Protein AF-A0A419GU95-F1 (afdb_monomer)

Secondary structure (DSSP, 8-state):
-----------TT-----SS----TT--TT---HHHHHHHT-SS--EEEE-HHHHHHHHHHHHTT---HHHHHHH-HHHHHHHHTT-EEEEE-HHHHHHHT-SSGGG-

Radius of gyration: 20.18 Å; Cα contacts (8 Å, |Δi|>4): 85; chains: 1; bounding box: 51×32×62 Å

Solvent-accessible surface area (backbone atoms only — not comparable to full-atom values): 6917 Å² total; per-residue (Å²): 139,82,82,76,78,73,78,82,72,81,64,86,85,69,77,72,69,68,93,62,90,63,71,45,102,82,72,48,92,82,52,81,44,72,63,56,54,54,52,41,70,28,90,58,63,46,77,42,68,45,56,65,67,54,52,52,50,52,53,50,41,45,74,72,67,54,77,58,60,67,70,46,42,75,76,3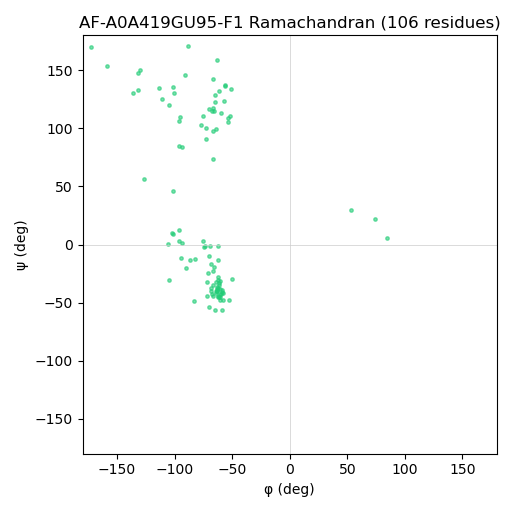8,55,67,53,56,60,55,45,59,73,58,53,39,81,72,47,62,19,56,37,32,31,62,75,67,74,38,94,50,70,88,76,106

Sequence (108 aa):
MTESRKPSGINPANEHSPPFQLIDSSGRENALPQYYKLFQYSPIPIWLEDFSEIKSYFDNLKKKGIRNLRGYFEKHPEEVLSLSRKVKIIEVNDAALELYEAQGKEEL

pLDDT: mean 79.32, std 22.28, range [32.0, 97.06]

Mean predicted aligned error: 10.93 Å

Structure (mmCIF, N/CA/C/O backbone):
data_AF-A0A419GU95-F1
#
_entry.id   AF-A0A419GU95-F1
#
loop_
_atom_site.group_PDB
_atom_site.id
_atom_site.type_symbol
_atom_site.label_atom_id
_atom_site.label_alt_id
_atom_site.label_comp_id
_atom_site.label_asym_id
_atom_site.label_entity_id
_atom_site.label_seq_id
_atom_site.pdbx_PDB_ins_code
_atom_site.Cartn_x
_atom_site.Cartn_y
_atom_site.Cartn_z
_atom_site.occupancy
_atom_site.B_iso_or_equiv
_atom_site.auth_seq_id
_atom_site.auth_comp_id
_atom_site.auth_asym_id
_atom_site.auth_atom_id
_atom_site.pdbx_PDB_mod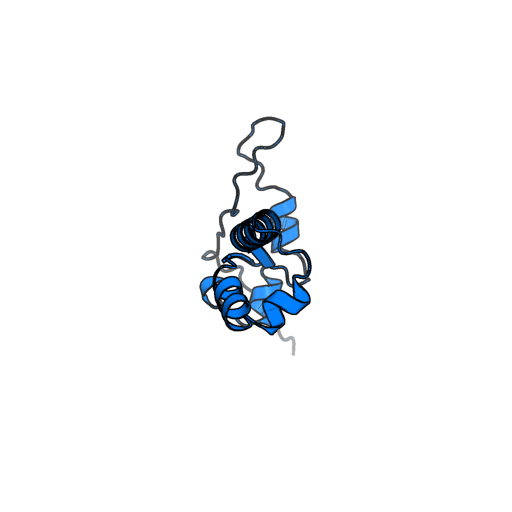el_num
ATOM 1 N N . MET A 1 1 ? 14.715 -26.731 -41.420 1.00 39.06 1 MET A N 1
ATOM 2 C CA . MET A 1 1 ? 14.025 -25.440 -41.227 1.00 39.06 1 MET A CA 1
ATOM 3 C C . MET A 1 1 ? 14.227 -25.048 -39.780 1.00 39.06 1 MET A C 1
ATOM 5 O O . MET A 1 1 ? 13.600 -25.617 -38.902 1.00 39.06 1 MET A O 1
ATOM 9 N N . THR A 1 2 ? 15.227 -24.214 -39.529 1.00 32.00 2 THR A N 1
ATOM 10 C CA . THR A 1 2 ? 15.598 -23.730 -38.198 1.00 32.00 2 THR A CA 1
ATOM 11 C C . THR A 1 2 ? 14.933 -22.376 -37.994 1.00 32.00 2 THR A C 1
ATOM 13 O O . THR A 1 2 ? 15.345 -21.399 -38.614 1.00 32.00 2 THR A O 1
ATOM 16 N N . GLU A 1 3 ? 13.893 -22.314 -37.165 1.00 34.31 3 GLU A N 1
ATOM 17 C CA . GLU A 1 3 ? 13.373 -21.039 -36.671 1.00 34.31 3 GLU A CA 1
ATOM 18 C C . GLU A 1 3 ? 14.362 -20.474 -35.652 1.00 34.31 3 GLU A C 1
ATOM 20 O O . GLU A 1 3 ? 14.434 -20.892 -34.496 1.00 34.31 3 GLU A O 1
ATOM 25 N N . SER A 1 4 ? 15.166 -19.521 -36.113 1.00 34.16 4 SER A N 1
ATOM 26 C CA . SER A 1 4 ? 15.933 -18.631 -35.257 1.00 34.16 4 SER A CA 1
ATOM 27 C C . SER A 1 4 ? 14.957 -17.779 -34.445 1.00 34.16 4 SER A C 1
ATOM 29 O O . SER A 1 4 ? 14.434 -16.779 -34.934 1.00 34.16 4 SER A O 1
ATOM 31 N N . ARG A 1 5 ? 14.708 -18.168 -33.189 1.00 39.06 5 ARG A N 1
ATOM 32 C CA . ARG A 1 5 ? 14.112 -17.268 -32.198 1.00 39.06 5 ARG A CA 1
ATOM 33 C C . ARG A 1 5 ? 15.047 -16.070 -32.035 1.00 39.06 5 ARG A C 1
ATOM 35 O O . ARG A 1 5 ? 16.184 -16.205 -31.590 1.00 39.06 5 ARG A O 1
ATOM 42 N N . LYS A 1 6 ? 14.559 -14.910 -32.468 1.00 35.81 6 LYS A N 1
ATOM 43 C CA . LYS A 1 6 ? 15.161 -13.589 -32.270 1.00 35.81 6 LYS A CA 1
ATOM 44 C C . LYS A 1 6 ? 15.482 -13.420 -30.772 1.00 35.81 6 LYS A C 1
ATOM 46 O O . LYS A 1 6 ? 14.612 -13.743 -29.962 1.00 35.81 6 LYS A O 1
ATOM 51 N N . PRO A 1 7 ? 16.673 -12.942 -30.371 1.00 37.56 7 PRO A N 1
ATOM 52 C CA . PRO A 1 7 ? 16.906 -12.613 -28.973 1.00 37.56 7 PRO A CA 1
ATOM 53 C C . PRO A 1 7 ? 15.977 -11.450 -28.613 1.00 37.56 7 PRO A C 1
ATOM 55 O O . PRO A 1 7 ? 15.985 -10.423 -29.294 1.00 37.56 7 PRO A O 1
ATOM 58 N N . SER A 1 8 ? 15.137 -11.655 -27.595 1.00 38.75 8 SER A N 1
ATOM 59 C CA . SER A 1 8 ? 14.345 -10.597 -26.969 1.00 38.75 8 SER A CA 1
ATOM 60 C C . SER A 1 8 ? 15.305 -9.473 -26.592 1.00 38.75 8 SER A C 1
ATOM 62 O O . SER A 1 8 ? 16.210 -9.662 -25.776 1.00 38.75 8 SER A O 1
ATOM 64 N N . GLY A 1 9 ? 15.189 -8.353 -27.301 1.00 34.53 9 GLY A N 1
ATOM 65 C CA . GLY A 1 9 ? 15.979 -7.169 -27.035 1.00 34.53 9 GLY A CA 1
ATOM 66 C C . GLY A 1 9 ? 15.565 -6.632 -25.679 1.00 34.53 9 GLY A C 1
ATOM 67 O O . GLY A 1 9 ? 14.416 -6.243 -25.499 1.00 34.53 9 GLY A O 1
ATOM 68 N N . ILE A 1 10 ? 16.510 -6.608 -24.745 1.00 41.75 10 ILE A N 1
ATOM 69 C CA . ILE A 1 10 ? 16.428 -5.758 -23.562 1.00 41.75 10 ILE A CA 1
ATOM 70 C C . ILE A 1 10 ? 16.200 -4.341 -24.095 1.00 41.75 10 ILE A C 1
ATOM 72 O O . ILE A 1 10 ? 17.073 -3.784 -24.761 1.00 41.75 10 ILE A O 1
ATOM 76 N N . ASN A 1 11 ? 14.993 -3.811 -23.904 1.00 37.53 11 ASN A N 1
ATOM 77 C CA . ASN A 1 11 ? 14.647 -2.462 -24.315 1.00 37.53 11 ASN A CA 1
ATOM 78 C C . ASN A 1 11 ? 15.450 -1.485 -23.435 1.00 37.53 11 ASN A C 1
ATOM 80 O O . ASN A 1 11 ? 15.223 -1.454 -22.225 1.00 37.53 11 ASN A O 1
ATOM 84 N N . PRO A 1 12 ? 16.387 -0.694 -23.991 1.00 35.50 12 PRO A N 1
ATOM 85 C CA . PRO A 1 12 ? 17.232 0.203 -23.202 1.00 35.50 12 PRO A CA 1
ATOM 86 C C . PRO A 1 12 ? 16.461 1.388 -22.590 1.00 35.50 12 PRO A C 1
ATOM 88 O O . PRO A 1 12 ? 17.057 2.198 -21.892 1.00 35.50 12 PRO A O 1
ATOM 91 N N . ALA A 1 13 ? 15.152 1.509 -22.842 1.00 36.66 13 ALA A N 1
ATOM 92 C CA . ALA A 1 13 ? 14.305 2.569 -22.297 1.00 36.66 13 ALA A CA 1
ATOM 93 C C . ALA A 1 13 ? 13.792 2.308 -20.865 1.00 36.66 13 ALA A C 1
ATOM 95 O O . ALA A 1 13 ? 13.309 3.240 -20.230 1.00 36.66 13 ALA A O 1
ATOM 96 N N . ASN A 1 14 ? 13.929 1.088 -20.331 1.00 44.59 14 ASN A N 1
ATOM 97 C CA . ASN A 1 14 ? 13.470 0.744 -18.981 1.00 44.59 14 ASN A CA 1
ATOM 98 C C . ASN A 1 14 ? 14.628 0.710 -17.971 1.00 44.59 14 ASN A C 1
ATOM 100 O O . ASN A 1 14 ? 14.702 -0.204 -17.153 1.00 44.59 14 ASN A O 1
ATOM 104 N N . GLU A 1 15 ? 15.512 1.714 -17.974 1.00 44.53 15 GLU A N 1
ATOM 105 C CA . GLU A 1 15 ? 16.392 1.982 -16.826 1.00 44.53 15 GLU A CA 1
ATOM 106 C C . GLU A 1 15 ? 15.533 2.440 -15.635 1.00 44.53 15 GLU A C 1
ATOM 108 O O . GLU A 1 15 ? 15.475 3.615 -15.276 1.00 44.53 15 GLU A O 1
ATOM 113 N N . HIS A 1 16 ? 14.811 1.491 -15.034 1.00 55.88 16 HIS A N 1
ATOM 114 C CA . HIS A 1 16 ? 14.100 1.687 -13.786 1.00 55.88 16 HIS A CA 1
ATOM 115 C C . HIS A 1 16 ? 15.179 1.899 -12.730 1.00 55.88 16 HIS A C 1
ATOM 117 O O . HIS A 1 16 ? 15.834 0.969 -12.254 1.00 55.88 16 HIS A O 1
ATOM 123 N N . SER A 1 17 ? 15.439 3.170 -12.430 1.00 53.25 17 SER A N 1
ATOM 124 C CA . SER A 1 17 ? 16.243 3.513 -11.270 1.00 53.25 17 SER A CA 1
ATOM 125 C C . SER A 1 17 ? 15.581 2.876 -10.049 1.00 53.25 17 SER A C 1
ATOM 127 O O . SER A 1 17 ? 14.353 2.916 -9.933 1.00 53.25 17 SER A O 1
ATOM 129 N N . PRO A 1 18 ? 16.360 2.264 -9.146 1.00 58.91 18 PRO A N 1
ATOM 130 C CA . PRO A 1 18 ? 15.803 1.596 -7.987 1.00 58.91 18 PRO A CA 1
ATOM 131 C C . PRO A 1 18 ? 14.946 2.601 -7.203 1.00 58.91 18 PRO A C 1
ATOM 133 O O . PRO A 1 18 ? 15.387 3.735 -6.990 1.00 58.91 18 PRO A O 1
ATOM 136 N N . PRO A 1 19 ? 13.758 2.200 -6.717 1.00 59.59 19 PRO A N 1
ATOM 137 C CA . PRO A 1 19 ? 12.861 3.103 -5.995 1.00 59.59 19 PRO A CA 1
ATOM 138 C C . PRO A 1 19 ? 13.478 3.637 -4.691 1.00 59.59 19 PRO A C 1
ATOM 140 O O . PRO A 1 19 ? 12.983 4.604 -4.118 1.00 59.59 19 PRO A O 1
ATOM 143 N N . PHE A 1 20 ? 14.582 3.035 -4.231 1.00 60.69 20 PHE A N 1
ATOM 144 C CA . PHE A 1 20 ? 15.324 3.457 -3.053 1.00 60.69 20 PHE A CA 1
ATOM 145 C C . PHE A 1 20 ? 16.830 3.434 -3.319 1.00 60.69 20 PHE A C 1
ATOM 147 O O . PHE A 1 20 ? 17.385 2.415 -3.739 1.00 60.69 20 PHE A O 1
ATOM 154 N N . GLN A 1 21 ? 17.506 4.532 -2.982 1.00 55.59 21 GLN A N 1
ATOM 155 C CA . GLN A 1 21 ? 18.948 4.525 -2.753 1.00 55.59 21 GLN A CA 1
ATOM 156 C C . GLN A 1 21 ? 19.200 3.814 -1.422 1.00 55.59 21 GLN A C 1
ATOM 158 O O . GLN A 1 21 ? 19.145 4.409 -0.346 1.00 55.59 21 GLN A O 1
ATOM 163 N N . LEU A 1 22 ? 19.393 2.500 -1.486 1.00 51.53 22 LEU A N 1
ATOM 164 C CA . LEU A 1 22 ? 19.755 1.709 -0.320 1.00 51.53 22 LEU A CA 1
ATOM 165 C C . LEU A 1 22 ? 21.240 1.934 -0.036 1.00 51.53 22 LEU A C 1
ATOM 167 O O . LEU A 1 22 ? 22.106 1.397 -0.721 1.00 51.53 22 LEU A O 1
ATOM 171 N N . ILE A 1 23 ? 21.512 2.759 0.973 1.00 52.06 23 ILE A N 1
ATOM 172 C CA . ILE A 1 23 ? 22.853 2.956 1.520 1.00 52.06 23 ILE A CA 1
ATOM 173 C C . ILE A 1 23 ? 23.264 1.629 2.160 1.00 52.06 23 ILE A C 1
ATOM 175 O O . ILE A 1 23 ? 22.636 1.179 3.122 1.00 52.06 23 ILE A O 1
ATOM 179 N N . ASP A 1 24 ? 24.289 0.974 1.613 1.00 54.41 24 ASP A N 1
ATOM 180 C CA . ASP A 1 24 ? 24.863 -0.193 2.274 1.00 54.41 24 ASP A CA 1
ATOM 181 C C . ASP A 1 24 ? 25.469 0.211 3.631 1.00 54.41 24 ASP A C 1
ATOM 183 O O . ASP A 1 24 ? 25.804 1.372 3.874 1.00 54.41 24 ASP A O 1
ATOM 187 N N . SER A 1 25 ? 25.638 -0.739 4.551 1.00 51.66 25 SER A N 1
ATOM 188 C CA . SER A 1 25 ? 26.218 -0.476 5.878 1.00 51.66 25 SER A CA 1
ATOM 189 C C . SER A 1 25 ? 27.675 0.025 5.841 1.00 51.66 25 SER A C 1
ATOM 191 O O . SER A 1 25 ? 28.240 0.324 6.893 1.00 51.66 25 SER A O 1
ATOM 193 N N . SER A 1 26 ? 28.277 0.147 4.651 1.00 60.41 26 SER A N 1
ATOM 194 C CA . SER A 1 26 ? 29.605 0.711 4.400 1.00 60.41 26 SER A CA 1
ATOM 195 C C . SER A 1 26 ? 29.588 2.118 3.774 1.00 60.41 26 SER A C 1
ATOM 197 O O . SER A 1 26 ? 30.657 2.693 3.563 1.00 60.41 26 SER A O 1
ATOM 199 N N . GLY A 1 27 ? 28.407 2.700 3.521 1.00 55.69 27 GLY A N 1
ATOM 200 C CA . GLY A 1 27 ? 28.237 4.072 3.036 1.00 55.69 27 GLY A CA 1
ATOM 201 C C . GLY A 1 27 ? 28.594 4.292 1.561 1.00 55.69 27 GLY A C 1
ATOM 202 O O . GLY A 1 27 ? 28.912 5.419 1.188 1.00 55.69 27 GLY A O 1
ATOM 203 N N . ARG A 1 28 ? 28.599 3.248 0.718 1.00 56.16 28 ARG A N 1
ATOM 204 C CA . ARG A 1 28 ? 28.980 3.360 -0.705 1.00 56.16 28 ARG A CA 1
ATOM 205 C C . ARG A 1 28 ? 27.753 3.412 -1.626 1.00 56.16 28 ARG A C 1
ATOM 207 O O . ARG A 1 28 ? 26.898 2.539 -1.575 1.00 56.16 28 ARG A O 1
ATOM 214 N N . GLU A 1 29 ? 27.719 4.385 -2.542 1.00 50.22 29 GLU A N 1
ATOM 215 C CA . GLU A 1 29 ? 26.624 4.617 -3.514 1.00 50.22 29 GLU A CA 1
ATOM 216 C C . GLU A 1 29 ? 26.556 3.602 -4.683 1.00 50.22 29 GLU A C 1
ATOM 218 O O . GLU A 1 29 ? 25.660 3.678 -5.516 1.00 50.22 29 GLU A O 1
ATOM 223 N N . ASN A 1 30 ? 27.470 2.627 -4.769 1.00 45.00 30 ASN A N 1
ATOM 224 C CA . ASN A 1 30 ? 27.649 1.786 -5.969 1.00 45.00 30 ASN A CA 1
ATOM 225 C C . ASN A 1 30 ? 27.035 0.379 -5.893 1.00 45.00 30 ASN A C 1
ATOM 227 O O . ASN A 1 30 ? 27.263 -0.452 -6.776 1.00 45.00 30 ASN A O 1
ATOM 231 N N . ALA A 1 31 ? 26.253 0.084 -4.861 1.00 51.12 31 ALA A N 1
ATOM 232 C CA . ALA A 1 31 ? 25.496 -1.152 -4.785 1.00 51.12 31 ALA A CA 1
ATOM 233 C C . ALA A 1 31 ? 24.069 -0.887 -5.271 1.00 51.12 31 ALA A C 1
ATOM 235 O O . ALA A 1 31 ? 23.176 -0.692 -4.457 1.00 51.12 31 ALA A O 1
ATOM 236 N N . LEU A 1 32 ? 23.820 -0.933 -6.588 1.00 55.97 32 LEU A N 1
ATOM 237 C CA . LEU A 1 32 ? 22.489 -1.361 -7.033 1.00 55.97 32 LEU A CA 1
ATOM 238 C C . LEU A 1 32 ? 22.260 -2.717 -6.355 1.00 55.97 32 LEU A C 1
ATOM 240 O O . LEU A 1 32 ? 22.967 -3.672 -6.708 1.00 55.97 32 LEU A O 1
ATOM 244 N N . PRO A 1 33 ? 21.415 -2.800 -5.311 1.00 63.28 33 PRO A N 1
ATOM 245 C CA . PRO A 1 33 ? 21.560 -3.859 -4.330 1.00 63.28 33 PRO A CA 1
ATOM 246 C C . PRO A 1 33 ? 21.256 -5.168 -5.027 1.00 63.28 33 PRO A C 1
ATOM 248 O O . PRO A 1 33 ? 20.350 -5.229 -5.857 1.00 63.28 33 PRO A O 1
ATOM 251 N N . GLN A 1 34 ? 21.969 -6.237 -4.699 1.00 70.38 34 GLN A N 1
ATOM 252 C CA . GLN A 1 34 ? 21.655 -7.563 -5.232 1.00 70.38 34 GLN A CA 1
ATOM 253 C C . GLN A 1 34 ? 20.155 -7.884 -5.055 1.00 70.38 34 GLN A C 1
ATOM 255 O O . GLN A 1 34 ? 19.564 -8.515 -5.922 1.00 70.38 34 GLN A O 1
ATOM 260 N N . TYR A 1 35 ? 19.521 -7.328 -4.016 1.00 74.50 35 TYR A N 1
ATOM 261 C CA . TYR A 1 35 ? 18.071 -7.289 -3.825 1.00 74.50 35 TYR A CA 1
ATOM 262 C C . TYR A 1 35 ? 17.270 -6.729 -5.016 1.00 74.50 35 TYR A C 1
ATOM 264 O O . TYR A 1 35 ? 16.311 -7.373 -5.419 1.00 74.50 35 TYR A O 1
ATOM 272 N N . TYR A 1 36 ? 17.640 -5.585 -5.602 1.00 81.62 36 TYR A N 1
ATOM 273 C CA . TYR A 1 36 ? 16.896 -5.024 -6.738 1.00 81.62 36 TYR A CA 1
ATOM 274 C C . TYR A 1 36 ? 16.956 -5.959 -7.948 1.00 81.62 36 TYR A C 1
ATOM 276 O O . TYR A 1 36 ? 15.941 -6.206 -8.584 1.00 81.62 36 TYR A O 1
ATOM 284 N N . LYS A 1 37 ? 18.117 -6.575 -8.211 1.00 83.88 37 LYS A N 1
ATOM 285 C CA . LYS A 1 37 ? 18.236 -7.600 -9.262 1.00 83.88 37 LYS A CA 1
ATOM 286 C C . LYS A 1 37 ? 17.397 -8.841 -8.947 1.00 83.88 37 LYS A C 1
ATOM 288 O O . LYS A 1 37 ? 16.764 -9.377 -9.846 1.00 83.88 37 LYS A O 1
ATOM 293 N N . LEU A 1 38 ? 17.384 -9.292 -7.691 1.00 86.62 38 LEU A N 1
ATOM 294 C CA . LEU A 1 38 ? 16.558 -10.425 -7.261 1.00 86.62 38 LEU A CA 1
ATOM 295 C C . LEU A 1 38 ? 15.061 -10.129 -7.403 1.00 86.62 38 LEU A C 1
ATOM 297 O O . LEU A 1 38 ? 14.317 -11.008 -7.816 1.00 86.62 38 LEU A O 1
ATOM 301 N N . PHE A 1 39 ? 14.633 -8.909 -7.082 1.00 91.00 39 PHE A N 1
ATOM 302 C CA . PHE A 1 39 ? 13.264 -8.443 -7.278 1.00 91.00 39 PHE A CA 1
ATOM 303 C C . PHE A 1 39 ? 12.915 -8.380 -8.771 1.00 91.00 39 PHE A C 1
ATOM 305 O O . PHE A 1 39 ? 11.977 -9.051 -9.204 1.00 91.00 39 PHE A O 1
ATOM 312 N N . GLN A 1 40 ? 13.705 -7.634 -9.554 1.00 91.50 40 GLN A N 1
ATOM 313 C CA . GLN A 1 40 ? 13.413 -7.343 -10.958 1.00 91.50 40 GLN A CA 1
ATOM 314 C C . GLN A 1 40 ? 13.368 -8.617 -11.801 1.00 91.50 40 GLN A C 1
ATOM 316 O O . GLN A 1 40 ? 12.427 -8.821 -12.557 1.00 91.50 40 GLN A O 1
ATOM 321 N N . TYR A 1 41 ? 14.351 -9.502 -11.613 1.00 90.88 41 TYR A N 1
ATOM 322 C CA . TYR A 1 41 ? 14.500 -10.733 -12.392 1.00 90.88 41 TYR A CA 1
ATOM 323 C C . TYR A 1 41 ? 13.899 -11.969 -11.709 1.00 90.88 41 TYR A C 1
ATOM 325 O O . TYR A 1 41 ? 14.175 -13.099 -12.118 1.00 90.88 41 TYR A O 1
ATOM 333 N N . SER A 1 42 ? 13.102 -11.786 -10.652 1.00 94.19 42 SER A N 1
ATOM 334 C CA . SER A 1 42 ? 12.307 -12.881 -10.095 1.00 94.19 42 SER A CA 1
ATOM 335 C C . SER A 1 42 ? 11.316 -13.380 -11.157 1.00 94.19 42 SER A C 1
ATOM 337 O O . SER A 1 42 ? 10.596 -12.564 -11.729 1.00 94.19 42 SER A O 1
ATOM 339 N N . PRO A 1 43 ? 11.200 -14.701 -11.392 1.00 94.69 43 PRO A N 1
ATOM 340 C CA . PRO A 1 43 ? 10.233 -15.259 -12.342 1.00 94.69 43 PRO A CA 1
ATOM 341 C C . PRO A 1 43 ? 8.788 -15.239 -11.814 1.00 94.69 43 PRO A C 1
ATOM 343 O O . PRO A 1 43 ? 7.872 -15.696 -12.490 1.00 94.69 43 PRO A O 1
ATOM 346 N N . ILE A 1 44 ? 8.583 -14.782 -10.577 1.00 96.00 44 ILE A N 1
ATOM 347 C CA . ILE A 1 44 ? 7.271 -14.663 -9.941 1.00 96.00 44 ILE A CA 1
ATOM 348 C C . ILE A 1 44 ? 6.846 -13.191 -10.011 1.00 96.00 44 ILE A C 1
ATOM 350 O O . ILE A 1 44 ? 7.680 -12.343 -9.682 1.00 96.00 44 ILE A O 1
ATOM 354 N N . PRO A 1 45 ? 5.589 -12.877 -10.375 1.00 96.00 45 PRO A N 1
ATOM 355 C CA . PRO A 1 45 ? 5.030 -11.528 -10.285 1.00 96.00 45 PRO A CA 1
ATOM 356 C C . PRO A 1 45 ? 5.110 -10.970 -8.860 1.00 96.00 45 PRO A C 1
ATOM 358 O O . PRO A 1 45 ? 4.591 -11.581 -7.923 1.00 96.00 45 PRO A O 1
ATOM 361 N N . ILE A 1 46 ? 5.754 -9.814 -8.685 1.00 94.88 46 ILE A N 1
ATOM 362 C CA . ILE A 1 46 ? 5.899 -9.143 -7.386 1.00 94.88 46 ILE A CA 1
ATOM 363 C C . ILE A 1 46 ? 5.521 -7.672 -7.528 1.00 94.88 46 ILE A C 1
ATOM 365 O O . ILE A 1 46 ? 5.981 -6.984 -8.438 1.00 94.88 46 ILE A O 1
ATOM 369 N N . TRP A 1 47 ? 4.707 -7.199 -6.584 1.00 94.62 47 TRP A N 1
ATOM 370 C CA . TRP A 1 47 ? 4.352 -5.796 -6.414 1.00 94.62 47 TRP A CA 1
ATOM 371 C C . TRP A 1 47 ? 4.922 -5.290 -5.093 1.00 94.62 47 TRP A C 1
ATOM 373 O O . TRP A 1 47 ? 4.825 -5.952 -4.056 1.00 94.62 47 TRP A O 1
ATOM 383 N N . LEU A 1 48 ? 5.527 -4.111 -5.135 1.00 92.94 48 LEU A N 1
ATOM 384 C CA . LEU A 1 48 ? 5.943 -3.355 -3.971 1.00 92.94 48 LEU A CA 1
ATOM 385 C C . LEU A 1 48 ? 4.967 -2.198 -3.787 1.00 92.94 48 LEU A C 1
ATOM 387 O O . LEU A 1 48 ? 4.839 -1.346 -4.661 1.00 92.94 48 LEU A O 1
ATOM 391 N N . GLU A 1 49 ? 4.294 -2.159 -2.643 1.00 94.62 49 GLU A N 1
ATOM 392 C CA . GLU A 1 49 ? 3.172 -1.252 -2.401 1.00 94.62 49 GLU A CA 1
ATOM 393 C C . GLU A 1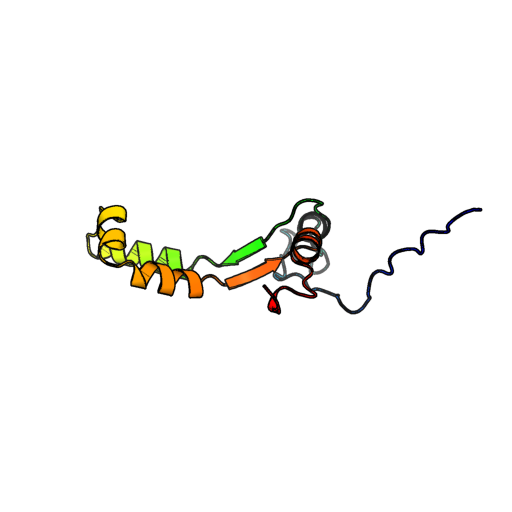 49 ? 3.311 -0.519 -1.060 1.00 94.62 49 GLU A C 1
ATOM 395 O O . GLU A 1 49 ? 3.811 -1.066 -0.072 1.00 94.62 49 GLU A O 1
ATOM 400 N N . ASP A 1 50 ? 2.821 0.720 -1.010 1.00 94.62 50 ASP A N 1
ATOM 401 C CA . ASP A 1 50 ? 2.723 1.517 0.210 1.00 94.62 50 ASP A CA 1
ATOM 402 C C . ASP A 1 50 ? 1.324 1.401 0.838 1.00 94.62 50 ASP A C 1
ATOM 404 O O . ASP A 1 50 ? 0.343 1.956 0.338 1.00 94.62 50 ASP A O 1
ATOM 408 N N . PHE A 1 51 ? 1.252 0.725 1.989 1.00 96.25 51 PHE A N 1
ATOM 409 C CA . PHE A 1 51 ? 0.051 0.614 2.830 1.00 96.25 51 PHE A CA 1
ATOM 410 C C . PHE A 1 51 ? 0.081 1.542 4.062 1.00 96.25 51 PHE A C 1
ATOM 412 O O . PHE A 1 51 ? -0.753 1.413 4.967 1.00 96.25 51 PHE A O 1
ATOM 419 N N . SER A 1 52 ? 1.039 2.470 4.152 1.00 95.88 52 SER A N 1
ATOM 420 C CA . SER A 1 52 ? 1.261 3.308 5.340 1.00 95.88 52 SER A CA 1
ATOM 421 C C . SER A 1 52 ? 0.040 4.154 5.715 1.00 95.88 52 SER A C 1
ATOM 423 O O . SER A 1 52 ? -0.317 4.234 6.896 1.00 95.88 52 SER A O 1
ATOM 425 N N . GLU A 1 53 ? -0.659 4.723 4.730 1.00 95.81 53 GLU A N 1
ATOM 426 C CA . GLU A 1 53 ? -1.885 5.495 4.958 1.00 95.81 53 GLU A CA 1
ATOM 427 C C . GLU A 1 53 ? -3.008 4.631 5.549 1.00 95.81 53 GLU A C 1
ATOM 429 O O . GLU A 1 53 ? -3.699 5.058 6.478 1.00 95.81 53 GLU A O 1
ATOM 434 N N . ILE A 1 54 ? -3.151 3.390 5.076 1.00 96.31 54 ILE A N 1
ATOM 435 C CA . ILE A 1 54 ? -4.152 2.439 5.581 1.00 96.31 54 ILE A CA 1
ATOM 436 C C . ILE A 1 54 ? -3.830 2.051 7.022 1.00 96.31 54 ILE A C 1
ATOM 438 O O . ILE A 1 54 ? -4.708 2.065 7.889 1.00 96.31 54 ILE A O 1
ATOM 442 N N . LYS A 1 55 ? -2.555 1.770 7.314 1.00 95.62 55 LYS A N 1
ATOM 443 C CA . LYS A 1 55 ? -2.106 1.502 8.683 1.00 95.62 55 LYS A CA 1
ATOM 444 C C . LYS A 1 55 ? -2.424 2.680 9.608 1.00 95.62 55 LYS A C 1
ATOM 446 O O . LYS A 1 55 ? -2.986 2.473 10.682 1.00 95.62 55 LYS A O 1
ATOM 451 N N . SER A 1 56 ? -2.098 3.905 9.190 1.00 96.69 56 SER A N 1
ATOM 452 C CA . SER A 1 56 ? -2.386 5.125 9.956 1.00 96.69 56 SER A CA 1
ATOM 453 C C . SER A 1 56 ? -3.884 5.272 10.237 1.00 96.69 56 SER A C 1
ATOM 455 O O . SER A 1 56 ? -4.296 5.573 11.360 1.00 96.69 56 SER A O 1
ATOM 457 N N . TYR A 1 57 ? -4.719 4.977 9.241 1.00 96.19 57 TYR A N 1
ATOM 458 C CA . TYR A 1 57 ? -6.165 4.971 9.397 1.00 96.19 57 TYR A CA 1
ATOM 459 C C . TYR A 1 57 ? -6.633 3.946 10.448 1.00 96.19 57 TYR A C 1
ATOM 461 O O . TYR A 1 57 ? -7.370 4.309 11.368 1.00 96.19 57 TYR A O 1
ATOM 469 N N . PHE A 1 58 ? -6.144 2.701 10.410 1.00 95.31 58 PHE A N 1
ATOM 470 C CA . PHE A 1 58 ? -6.475 1.691 11.429 1.00 95.31 58 PHE A CA 1
ATOM 471 C C . PHE A 1 58 ? -5.986 2.071 12.827 1.00 95.31 58 PHE A C 1
ATOM 473 O O . PHE A 1 58 ? -6.697 1.851 13.811 1.00 95.31 58 PHE A O 1
ATOM 480 N N . ASP A 1 59 ? -4.800 2.666 12.936 1.00 96.25 59 ASP A N 1
ATOM 481 C CA . ASP A 1 59 ? -4.276 3.152 14.211 1.00 96.25 59 ASP A CA 1
ATOM 482 C C . ASP A 1 59 ? -5.179 4.257 14.788 1.00 96.25 59 ASP A C 1
ATOM 484 O O . ASP A 1 59 ? -5.448 4.278 15.992 1.00 96.25 59 ASP A O 1
ATOM 488 N N . ASN A 1 60 ? -5.731 5.126 13.936 1.00 96.62 60 ASN A N 1
ATOM 489 C CA . ASN A 1 60 ? -6.705 6.136 14.345 1.00 96.62 60 ASN A CA 1
ATOM 490 C C . ASN A 1 60 ? -8.046 5.527 14.778 1.00 96.62 60 ASN A C 1
ATOM 492 O O . ASN A 1 60 ? -8.606 5.969 15.782 1.00 96.62 60 ASN A O 1
ATOM 496 N N . LEU A 1 61 ? -8.549 4.493 14.095 1.00 96.19 61 LEU A N 1
ATOM 497 C CA . LEU A 1 61 ? -9.757 3.778 14.534 1.00 96.19 61 LEU A CA 1
ATOM 498 C C . LEU A 1 61 ? -9.573 3.156 15.921 1.00 96.19 61 LEU A C 1
ATOM 500 O O . LEU A 1 61 ? -10.420 3.325 16.801 1.00 96.19 61 LEU A O 1
ATOM 504 N N . LYS A 1 62 ? -8.429 2.503 16.153 1.00 95.75 62 LYS A N 1
ATOM 505 C CA . LYS A 1 62 ? -8.093 1.927 17.461 1.00 95.75 62 LYS A CA 1
ATOM 506 C C . LYS A 1 62 ? -8.034 2.997 18.551 1.00 95.75 62 LYS A C 1
ATOM 508 O O . LYS A 1 62 ? -8.585 2.788 19.630 1.00 95.75 62 LYS A O 1
ATOM 513 N N . LYS A 1 63 ? -7.433 4.162 18.267 1.00 97.00 63 LYS A N 1
ATOM 514 C CA . LYS A 1 63 ? -7.405 5.315 19.191 1.00 97.00 63 LYS A CA 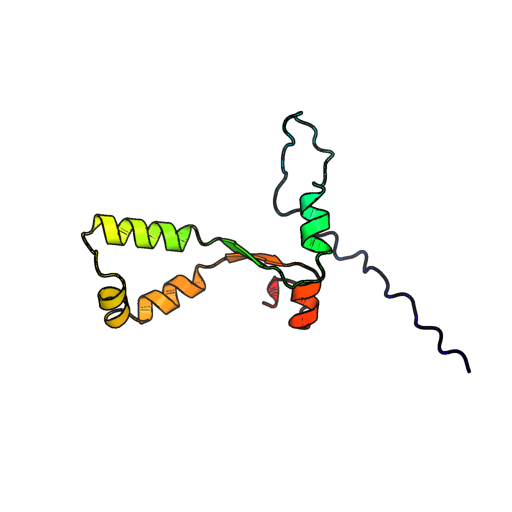1
ATOM 515 C C . LYS A 1 63 ? -8.802 5.852 19.512 1.00 97.00 63 LYS A C 1
ATOM 517 O O . LYS A 1 63 ? -9.036 6.276 20.637 1.00 97.00 63 LYS A O 1
ATOM 522 N N . LYS A 1 64 ? -9.741 5.778 18.565 1.00 96.25 64 LYS A N 1
ATOM 523 C CA . LYS A 1 64 ? -11.163 6.112 18.770 1.00 96.25 64 LYS A CA 1
ATOM 524 C C . LYS A 1 64 ? -11.943 5.035 19.543 1.00 96.25 64 LYS A C 1
ATOM 526 O O . LYS A 1 64 ? -13.148 5.168 19.722 1.00 96.25 64 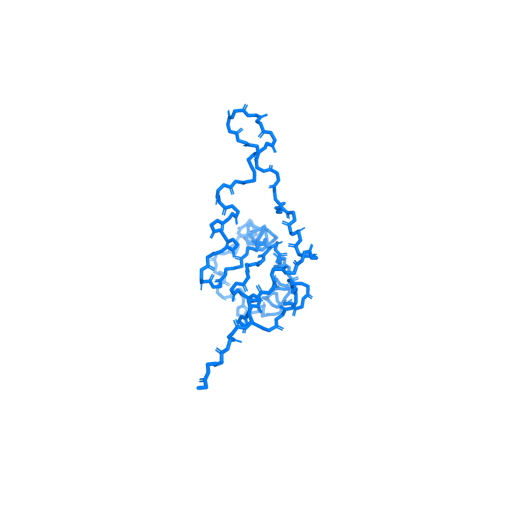LYS A O 1
ATOM 531 N N . GLY A 1 65 ? -11.284 3.967 20.001 1.00 97.06 65 GLY A N 1
ATOM 532 C CA . GLY A 1 65 ? -11.903 2.884 20.768 1.00 97.06 65 GLY A CA 1
ATOM 533 C C . GLY A 1 65 ? -12.573 1.806 19.913 1.00 97.06 65 GLY A C 1
ATOM 534 O O . GLY A 1 65 ? -13.186 0.888 20.460 1.00 97.06 65 GLY A O 1
ATOM 535 N N . ILE A 1 66 ? -12.441 1.866 18.586 1.00 96.75 66 ILE A N 1
ATOM 536 C CA . ILE A 1 66 ? -13.012 0.862 17.686 1.00 96.75 66 ILE A CA 1
ATOM 537 C C . ILE A 1 66 ? -12.147 -0.400 17.755 1.00 96.75 66 ILE A C 1
ATOM 539 O O . ILE A 1 66 ? -11.001 -0.422 17.308 1.00 96.75 66 ILE A O 1
ATOM 543 N N . ARG A 1 67 ? -12.707 -1.464 18.341 1.00 93.50 67 ARG A N 1
ATOM 544 C CA . ARG A 1 67 ? -12.041 -2.771 18.506 1.00 93.50 67 ARG A CA 1
ATOM 545 C C . ARG A 1 67 ? -12.550 -3.835 17.535 1.00 93.50 67 ARG A C 1
ATOM 547 O O . ARG A 1 67 ? -11.789 -4.710 17.140 1.00 93.50 67 ARG A O 1
ATOM 554 N N . ASN A 1 68 ? -13.820 -3.751 17.135 1.00 96.12 68 ASN A N 1
ATOM 555 C CA . ASN A 1 68 ? -14.413 -4.644 16.141 1.00 96.12 68 ASN A CA 1
ATOM 556 C C . ASN A 1 68 ? -14.324 -4.011 14.745 1.00 96.12 68 ASN A C 1
ATOM 558 O O . ASN A 1 68 ? -15.275 -3.382 14.285 1.00 96.12 68 ASN A O 1
ATOM 562 N N . LEU A 1 69 ? -13.175 -4.174 14.083 1.00 93.94 69 LEU A N 1
ATOM 563 C CA . LEU A 1 69 ? -12.965 -3.652 12.728 1.00 93.94 69 LEU A CA 1
ATOM 564 C C . LEU A 1 69 ? -13.915 -4.287 11.708 1.00 93.94 69 LEU A C 1
ATOM 566 O O . LEU A 1 69 ? -14.400 -3.589 10.828 1.00 93.94 69 LEU A O 1
ATOM 570 N N . ARG A 1 70 ? -14.235 -5.581 11.851 1.00 94.06 70 ARG A N 1
ATOM 571 C CA . ARG A 1 70 ? -15.189 -6.267 10.968 1.00 94.06 70 ARG A CA 1
ATOM 572 C C . ARG A 1 70 ? -16.554 -5.583 11.002 1.00 94.06 70 ARG A C 1
ATOM 574 O O . ARG A 1 70 ? -17.024 -5.123 9.973 1.00 94.06 70 ARG A O 1
ATOM 581 N N . GLY A 1 71 ? -17.139 -5.444 12.192 1.00 96.88 71 GLY A N 1
ATOM 582 C CA . GLY A 1 71 ? -18.445 -4.798 12.349 1.00 96.88 71 GLY A CA 1
ATOM 583 C C . GLY A 1 71 ? -18.436 -3.301 12.020 1.00 96.88 71 GLY A C 1
ATOM 584 O O . GLY A 1 71 ? -19.480 -2.741 11.700 1.00 96.88 71 GLY A O 1
ATOM 585 N N . TYR A 1 72 ? -17.274 -2.650 12.099 1.00 96.44 72 TYR A N 1
ATOM 586 C CA . TYR A 1 72 ? -17.097 -1.276 11.638 1.00 96.44 72 TYR A CA 1
ATOM 587 C C . TYR A 1 72 ? -17.152 -1.196 10.104 1.00 96.44 72 TYR A C 1
ATOM 589 O O . TYR A 1 72 ? -17.998 -0.488 9.571 1.00 96.44 72 TYR A O 1
ATOM 597 N N . PHE A 1 73 ? -16.345 -1.983 9.387 1.00 96.00 73 PHE A N 1
ATOM 598 C CA . PHE A 1 73 ? -16.326 -1.963 7.918 1.00 96.00 73 PHE A CA 1
ATOM 599 C C . PHE A 1 73 ? -17.578 -2.563 7.267 1.00 96.00 73 PHE A C 1
ATOM 601 O O . PHE A 1 73 ? -17.932 -2.156 6.168 1.00 96.00 73 PHE A O 1
ATOM 608 N N . GLU A 1 74 ? -18.301 -3.462 7.942 1.00 96.38 74 GLU A N 1
ATOM 609 C CA . GLU A 1 74 ? -19.634 -3.906 7.495 1.00 96.38 74 GLU A CA 1
ATOM 610 C C . GLU A 1 74 ? -20.654 -2.756 7.464 1.00 96.38 74 GLU A C 1
ATOM 612 O O . GLU A 1 74 ? -21.566 -2.763 6.641 1.00 96.38 74 GLU A O 1
ATOM 617 N N . LYS A 1 75 ? -20.499 -1.759 8.345 1.00 96.75 75 LYS A N 1
ATOM 618 C CA . LYS A 1 75 ? -21.344 -0.554 8.389 1.00 96.75 75 LYS A CA 1
ATOM 619 C C . LYS A 1 75 ? -20.811 0.592 7.529 1.00 96.75 75 LYS A C 1
ATOM 621 O O . LYS A 1 75 ? -21.589 1.480 7.196 1.00 96.75 75 LYS A O 1
ATOM 626 N N . HIS A 1 76 ? -19.522 0.555 7.196 1.00 95.38 76 HIS A N 1
ATOM 627 C CA . HIS A 1 76 ? -18.801 1.581 6.440 1.00 95.38 76 HIS A CA 1
ATOM 628 C C . HIS A 1 76 ? -18.065 0.988 5.219 1.00 95.38 76 HIS A C 1
ATOM 630 O O . HIS A 1 76 ? -16.838 1.108 5.112 1.00 95.38 76 HIS A O 1
ATOM 636 N N . PRO A 1 77 ? -18.764 0.300 4.294 1.00 95.06 77 PRO A N 1
ATOM 637 C CA . PRO A 1 77 ? -18.129 -0.307 3.122 1.00 95.06 77 PRO A CA 1
ATOM 638 C C . PRO A 1 77 ? -17.475 0.728 2.191 1.00 95.06 77 PRO A C 1
ATOM 640 O O . PRO A 1 77 ? -16.486 0.427 1.520 1.00 95.06 77 PRO A O 1
ATOM 643 N N . GLU A 1 78 ? -17.979 1.963 2.170 1.00 96.06 78 GLU A N 1
ATOM 644 C CA . GLU A 1 78 ? -17.418 3.083 1.414 1.00 96.06 78 GLU A CA 1
ATOM 645 C C . GLU A 1 78 ? -15.988 3.429 1.838 1.00 96.06 78 GLU A C 1
ATOM 647 O O . GLU A 1 78 ? -15.169 3.835 1.010 1.00 96.06 78 GLU A O 1
ATOM 652 N N . GLU A 1 79 ? -15.653 3.226 3.112 1.00 94.12 79 GLU A N 1
ATOM 653 C CA . GLU A 1 79 ? -14.313 3.505 3.614 1.00 94.12 79 GLU A CA 1
ATOM 654 C C . GLU A 1 79 ? -13.303 2.485 3.095 1.00 94.12 79 GLU A C 1
ATOM 656 O O .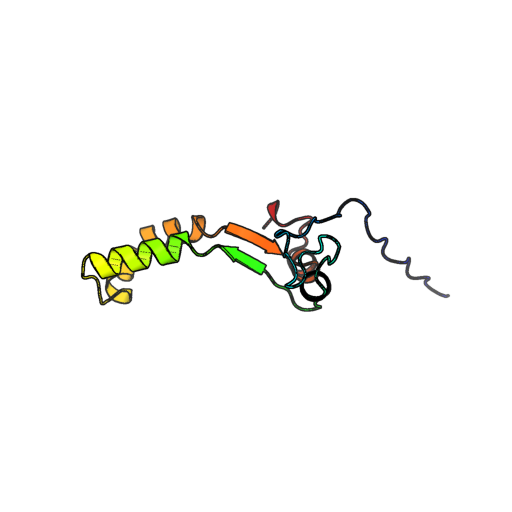 GLU A 1 79 ? -12.171 2.857 2.805 1.00 94.12 79 GLU A O 1
ATOM 661 N N . VAL A 1 80 ? -13.709 1.230 2.876 1.00 92.88 80 VAL A N 1
ATOM 662 C CA . VAL A 1 80 ? -12.844 0.208 2.264 1.00 92.88 80 VAL A CA 1
ATOM 663 C C . VAL A 1 80 ? -12.458 0.615 0.840 1.00 92.88 80 VAL A C 1
ATOM 665 O O . VAL A 1 80 ? -11.282 0.559 0.484 1.00 92.88 80 VAL A O 1
ATOM 668 N N . LEU A 1 81 ? -13.424 1.097 0.051 1.00 91.75 81 LEU A N 1
ATOM 669 C CA . LEU A 1 81 ? -13.182 1.601 -1.308 1.00 91.75 81 LEU A CA 1
ATOM 670 C C . LEU A 1 81 ? -12.335 2.881 -1.321 1.00 91.75 81 LEU A C 1
ATOM 672 O O . LEU A 1 81 ? -11.543 3.103 -2.234 1.00 91.75 81 LEU A O 1
ATOM 676 N N . SER A 1 82 ? -12.505 3.747 -0.323 1.00 93.81 82 SER A N 1
ATOM 677 C CA . SER A 1 82 ? -11.672 4.942 -0.165 1.00 93.81 82 SER A CA 1
A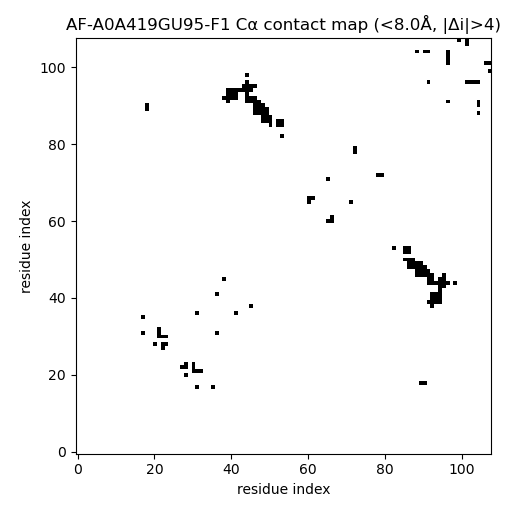TOM 678 C C . SER A 1 82 ? -10.227 4.571 0.179 1.00 93.81 82 SER A C 1
ATOM 680 O O . SER A 1 82 ? -9.289 5.120 -0.396 1.00 93.81 82 SER A O 1
ATOM 682 N N . LEU A 1 83 ? -10.040 3.599 1.076 1.00 94.75 83 LEU A N 1
ATOM 683 C CA . LEU A 1 83 ? -8.729 3.110 1.492 1.00 94.75 83 LEU A CA 1
ATOM 684 C C . LEU A 1 83 ? -8.005 2.363 0.374 1.00 94.75 83 LEU A C 1
ATOM 686 O O . LEU A 1 83 ? -6.800 2.543 0.234 1.00 94.75 83 LEU A O 1
ATOM 690 N N . SER A 1 84 ? -8.708 1.581 -0.451 1.00 92.06 84 SER A N 1
ATOM 691 C CA . SER A 1 84 ? -8.071 0.871 -1.567 1.00 92.06 84 SER A CA 1
ATOM 692 C C . SER A 1 84 ? -7.430 1.836 -2.567 1.00 92.06 84 SER A C 1
ATOM 694 O O . SER A 1 84 ? -6.341 1.574 -3.057 1.00 92.06 84 SER A O 1
ATOM 696 N N . ARG A 1 85 ? -8.037 3.010 -2.790 1.00 93.06 85 ARG A N 1
ATOM 697 C CA . ARG A 1 85 ? -7.483 4.080 -3.644 1.00 93.06 85 ARG A CA 1
ATOM 698 C C . ARG A 1 85 ? -6.252 4.774 -3.054 1.00 93.06 85 ARG A C 1
ATOM 700 O O . ARG A 1 85 ? -5.642 5.598 -3.727 1.00 93.06 85 ARG A O 1
ATOM 707 N N . LYS A 1 86 ? -5.931 4.512 -1.786 1.00 93.81 86 LYS A N 1
ATOM 708 C CA . LYS A 1 86 ? -4.764 5.077 -1.096 1.00 93.81 86 LYS A CA 1
ATOM 709 C C . LYS A 1 86 ? -3.546 4.165 -1.148 1.00 93.81 86 LYS A C 1
ATOM 711 O O . LYS A 1 86 ? -2.468 4.624 -0.774 1.00 93.81 86 LYS A O 1
ATOM 716 N N . VAL A 1 87 ? -3.709 2.913 -1.580 1.00 94.19 87 VAL A N 1
ATOM 717 C CA . VAL A 1 87 ? -2.576 2.028 -1.865 1.00 94.19 87 VAL A CA 1
ATOM 718 C C . VAL A 1 87 ? -1.808 2.630 -3.031 1.00 94.19 87 VAL A C 1
ATOM 720 O O . VAL A 1 87 ? -2.401 2.981 -4.050 1.00 94.19 87 VAL A O 1
ATOM 723 N N . LYS A 1 88 ? -0.497 2.791 -2.864 1.00 93.06 88 LYS A N 1
ATOM 724 C CA . LYS A 1 88 ? 0.375 3.300 -3.926 1.00 93.06 88 LYS A CA 1
ATOM 725 C C . LYS A 1 88 ? 1.280 2.176 -4.383 1.00 93.06 88 LYS A C 1
ATOM 727 O O . LYS A 1 88 ? 1.999 1.611 -3.560 1.00 93.06 88 LYS A O 1
ATOM 732 N N . ILE A 1 89 ? 1.276 1.897 -5.679 1.00 93.44 89 ILE A N 1
ATOM 733 C CA . ILE A 1 89 ? 2.274 1.026 -6.291 1.00 93.44 89 ILE A CA 1
ATOM 734 C C . ILE A 1 89 ? 3.600 1.788 -6.273 1.00 93.44 89 ILE A C 1
ATOM 736 O O . ILE A 1 89 ? 3.728 2.860 -6.864 1.00 93.44 89 ILE A O 1
ATOM 740 N N . ILE A 1 90 ? 4.574 1.260 -5.541 1.00 91.94 90 ILE A N 1
ATOM 741 C CA . ILE A 1 90 ? 5.936 1.792 -5.498 1.00 91.94 90 ILE A CA 1
ATOM 742 C C . ILE A 1 90 ? 6.710 1.242 -6.692 1.00 91.94 90 ILE A C 1
ATOM 744 O O . ILE A 1 90 ? 7.360 2.006 -7.404 1.00 91.94 90 ILE A O 1
ATOM 748 N N . GLU A 1 91 ? 6.643 -0.074 -6.907 1.00 92.31 91 GLU A N 1
ATOM 749 C CA . GLU A 1 91 ? 7.321 -0.746 -8.013 1.00 92.31 91 GLU A CA 1
ATOM 750 C C . GLU A 1 91 ? 6.691 -2.102 -8.341 1.00 92.31 91 GLU A C 1
ATOM 752 O O . GLU A 1 91 ? 6.140 -2.758 -7.459 1.00 92.31 91 GLU A O 1
ATOM 757 N N . VAL A 1 92 ? 6.828 -2.551 -9.585 1.00 94.62 92 VAL A N 1
ATOM 758 C CA . VAL A 1 92 ? 6.481 -3.913 -10.017 1.00 94.62 92 VAL A CA 1
ATOM 759 C C . VAL A 1 92 ? 7.643 -4.511 -10.803 1.00 94.62 92 VAL A C 1
ATOM 761 O O . VAL A 1 92 ? 8.418 -3.786 -11.421 1.00 94.62 92 VAL A O 1
ATOM 764 N N . ASN A 1 93 ? 7.804 -5.831 -10.754 1.00 94.31 93 ASN A N 1
ATOM 765 C CA . ASN A 1 93 ? 8.865 -6.494 -11.511 1.00 94.31 93 ASN A CA 1
ATOM 766 C C . ASN A 1 93 ? 8.424 -6.885 -12.932 1.00 94.31 93 ASN A C 1
ATOM 768 O O . ASN A 1 93 ? 7.239 -6.851 -13.266 1.00 94.31 93 ASN A O 1
ATOM 772 N N . ASP A 1 94 ? 9.383 -7.321 -13.753 1.00 94.81 94 ASP A N 1
ATOM 773 C CA . ASP A 1 94 ? 9.133 -7.682 -15.156 1.00 94.81 94 ASP A CA 1
ATOM 774 C C . ASP A 1 94 ? 8.084 -8.797 -15.293 1.00 94.81 94 ASP A C 1
ATOM 776 O O . ASP A 1 94 ? 7.218 -8.730 -16.161 1.00 94.81 94 ASP A O 1
ATOM 780 N N . ALA A 1 95 ? 8.105 -9.791 -14.397 1.00 96.50 95 ALA A N 1
ATOM 781 C CA . ALA A 1 95 ? 7.131 -10.884 -14.409 1.00 96.50 95 ALA A CA 1
ATOM 782 C C . ALA A 1 95 ? 5.691 -10.403 -14.143 1.00 96.50 95 ALA A C 1
ATOM 784 O O . ALA A 1 95 ? 4.739 -10.981 -14.666 1.00 96.50 95 ALA A O 1
ATOM 785 N N . ALA A 1 96 ? 5.510 -9.351 -13.337 1.00 96.56 96 ALA A N 1
ATOM 786 C CA . ALA A 1 96 ? 4.203 -8.738 -13.129 1.00 96.56 96 ALA A CA 1
ATOM 787 C C . ALA A 1 96 ? 3.740 -7.957 -14.363 1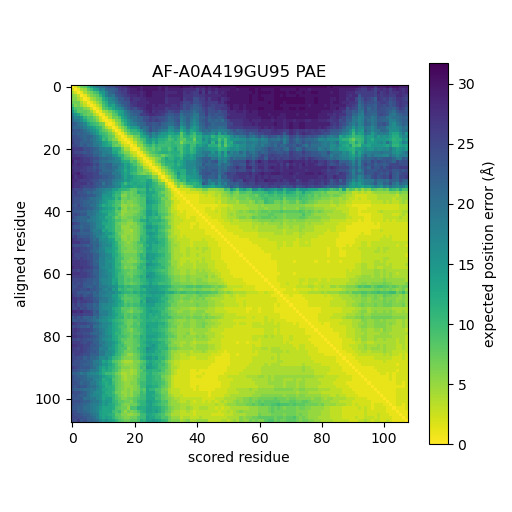.00 96.56 96 ALA A C 1
ATOM 789 O O . ALA A 1 96 ? 2.595 -8.119 -14.774 1.00 96.56 96 ALA A O 1
ATOM 790 N N . LEU A 1 97 ? 4.621 -7.168 -14.983 1.00 95.94 97 LEU A N 1
ATOM 791 C CA . LEU A 1 97 ? 4.301 -6.463 -16.228 1.00 95.94 97 LEU A CA 1
ATOM 792 C C . LEU A 1 97 ? 3.917 -7.437 -17.346 1.00 95.94 97 LEU A C 1
ATOM 794 O O . LEU A 1 97 ? 2.922 -7.217 -18.029 1.00 95.94 97 LEU A O 1
ATOM 798 N N . GLU A 1 98 ? 4.646 -8.550 -17.476 1.00 96.00 98 GLU A N 1
ATOM 799 C CA . GLU A 1 98 ? 4.333 -9.612 -18.437 1.00 96.00 98 GLU A CA 1
ATOM 800 C C . GLU A 1 98 ? 2.956 -10.235 -18.170 1.00 96.00 98 GLU A C 1
ATOM 802 O O . GLU A 1 98 ? 2.171 -10.397 -19.101 1.00 96.00 98 GLU A O 1
ATOM 807 N N . LEU A 1 99 ? 2.629 -10.535 -16.906 1.00 96.19 99 LEU A N 1
ATOM 808 C CA . LEU A 1 99 ? 1.333 -11.115 -16.536 1.00 96.19 99 LEU A CA 1
ATOM 809 C C . LEU A 1 99 ? 0.150 -10.210 -16.910 1.00 96.19 99 LEU A C 1
ATOM 811 O O . LEU A 1 99 ? -0.904 -10.714 -17.298 1.00 96.19 99 LEU A O 1
ATOM 815 N N . TYR A 1 100 ? 0.309 -8.897 -16.750 1.00 95.00 100 TYR A N 1
ATOM 816 C CA . TYR A 1 100 ? -0.742 -7.913 -17.014 1.00 95.00 100 TYR A CA 1
ATOM 817 C C . TYR A 1 100 ? -0.652 -7.282 -18.411 1.00 95.00 100 TYR A C 1
ATOM 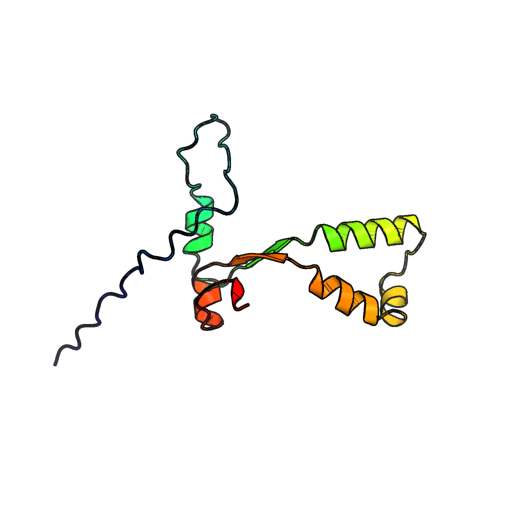819 O O . TYR A 1 100 ? -1.459 -6.411 -18.724 1.00 95.00 100 TYR A O 1
ATOM 827 N N . GLU A 1 101 ? 0.301 -7.718 -19.243 1.00 95.00 101 GLU A N 1
ATOM 828 C CA . GLU A 1 101 ? 0.599 -7.142 -20.564 1.00 95.00 101 GLU A CA 1
ATOM 829 C C . GLU A 1 101 ? 0.840 -5.616 -20.527 1.00 95.00 101 GLU A C 1
ATOM 831 O O . GLU A 1 101 ? 0.598 -4.904 -21.503 1.00 95.00 101 GLU A O 1
ATOM 836 N N . ALA A 1 102 ? 1.344 -5.115 -19.397 1.00 95.19 102 ALA A N 1
ATOM 837 C CA . ALA A 1 102 ? 1.567 -3.698 -19.135 1.00 95.19 102 ALA A CA 1
ATOM 838 C C . ALA A 1 102 ? 2.980 -3.262 -19.552 1.00 95.19 102 ALA A C 1
ATOM 840 O O . ALA A 1 102 ? 3.946 -4.015 -19.429 1.00 95.19 102 ALA A O 1
ATOM 841 N N . GLN A 1 103 ? 3.125 -2.024 -20.023 1.00 90.12 103 GLN A N 1
ATOM 842 C CA . GLN A 1 103 ? 4.425 -1.431 -20.373 1.00 90.12 103 GLN A CA 1
ATOM 843 C C . GLN A 1 103 ? 5.131 -0.774 -19.179 1.00 90.12 103 GLN A C 1
ATOM 845 O O . GLN A 1 103 ? 6.324 -0.475 -19.251 1.00 90.12 103 GLN A O 1
ATOM 850 N N . GLY A 1 104 ? 4.407 -0.567 -18.081 1.00 89.44 104 GLY A N 1
ATOM 851 C CA . GLY A 1 104 ? 4.912 0.029 -16.851 1.00 89.44 104 GLY A CA 1
ATOM 852 C C . GLY A 1 104 ? 3.873 -0.036 -15.737 1.00 89.44 104 GLY A C 1
ATOM 853 O O . GLY A 1 104 ? 2.709 -0.365 -15.970 1.00 89.44 104 GLY A O 1
ATOM 854 N N . LYS A 1 105 ? 4.291 0.284 -14.510 1.00 89.25 105 LYS A N 1
ATOM 855 C CA . LYS A 1 105 ? 3.400 0.272 -13.336 1.00 89.25 105 LYS A CA 1
ATOM 856 C C . LYS A 1 105 ? 2.293 1.317 -13.403 1.00 89.25 105 LYS A C 1
ATOM 858 O O . LYS A 1 105 ? 1.308 1.204 -12.691 1.00 89.25 105 LYS A O 1
ATOM 863 N N . GLU A 1 106 ? 2.462 2.341 -14.232 1.00 91.38 106 GLU A N 1
ATOM 864 C CA . GLU A 1 106 ? 1.477 3.397 -14.457 1.00 91.38 106 GLU A CA 1
ATOM 865 C C . GLU A 1 106 ? 0.221 2.887 -15.182 1.00 91.38 106 GLU A C 1
ATOM 867 O O . GLU A 1 106 ? -0.805 3.565 -15.170 1.00 91.38 106 GLU A O 1
ATOM 872 N N . GLU A 1 107 ? 0.300 1.712 -15.812 1.00 91.12 107 GLU A N 1
ATOM 873 C CA . GLU A 1 107 ? -0.818 1.043 -16.488 1.00 91.12 107 GLU A CA 1
ATOM 874 C C . GLU A 1 107 ? -1.559 0.039 -15.580 1.00 91.12 107 GLU A C 1
ATOM 876 O O . GLU A 1 107 ? -2.508 -0.604 -16.036 1.00 91.12 107 GLU A O 1
ATOM 881 N N . LEU A 1 108 ? -1.136 -0.093 -14.315 1.00 87.31 108 LEU A N 1
ATOM 882 C CA . LEU A 1 108 ? -1.654 -1.050 -13.329 1.00 87.31 108 LEU A CA 1
ATOM 883 C C . LEU A 1 108 ? -2.592 -0.424 -12.283 1.00 87.31 108 LEU A C 1
ATOM 885 O O . LEU A 1 108 ? -2.503 0.797 -12.015 1.00 87.31 108 LEU A O 1
#

Foldseek 3Di:
DDPDDDPPDPDPPPPPPPLDQDQDPVRDSPPPDVVVVCQQPPLDKDWDKDLPVVVVVVVVCVVVVNPCVVVVCVVVVVVVVVSVVVIDTSAIYPNNCVVVVHPGPVVD